Protein AF-A0A418ZUX7-F1 (afdb_monomer_lite)

Foldseek 3Di:
DVVVVVVVVVVVVQVVCVVVVNDPDPPPPPPDPVVVVVVVVVVVVVLVLLQLVLLLQQFHSPQLLPDCCDPPPNSQRHGPSGDHDPVSVVVPPVVVCCVVVVVVVPDDDDD

Sequence (111 aa):
MMKDKAATEFQDMLAALRMLGADPVPPPRRPDPAALRRLERENALLIDHAEMLACALGACPNCWGMIPDCEDCGGIGKPGAFDPDRICFDHFVLPVITRVLGRAEGLPQRP

pLDDT: mean 87.6, std 14.14, range [45.38, 98.62]

Organism: NCBI:txid453842

Radius of gyration: 28.18 Å; chains: 1; bounding box: 70×44×61 Å

Structure (mmCIF, N/CA/C/O backbone):
data_AF-A0A418ZUX7-F1
#
_entry.id   AF-A0A418ZUX7-F1
#
loop_
_atom_site.group_PDB
_atom_site.id
_atom_site.type_symbol
_atom_site.label_atom_id
_atom_site.label_alt_id
_atom_site.label_comp_id
_atom_site.label_asym_id
_atom_site.label_entity_id
_atom_site.label_seq_id
_atom_site.pdbx_PDB_ins_code
_atom_site.Cartn_x
_atom_site.Cartn_y
_atom_site.Cartn_z
_atom_site.occupancy
_atom_site.B_iso_or_equiv
_atom_site.auth_seq_id
_atom_site.auth_comp_id
_atom_site.auth_asym_id
_atom_site.auth_atom_id
_atom_site.pdbx_PDB_model_num
ATOM 1 N N . MET A 1 1 ? 45.054 1.258 -41.535 1.00 57.91 1 MET A N 1
ATOM 2 C CA . MET A 1 1 ? 46.203 0.735 -40.770 1.00 57.91 1 MET A CA 1
ATOM 3 C C . MET A 1 1 ? 46.315 1.240 -39.321 1.00 57.91 1 MET A C 1
ATOM 5 O O . MET A 1 1 ? 47.270 0.869 -38.660 1.00 57.91 1 MET A O 1
ATOM 9 N N . MET A 1 2 ? 45.377 2.049 -38.788 1.00 59.00 2 MET A N 1
ATOM 10 C CA . MET A 1 2 ? 45.352 2.432 -37.353 1.00 59.00 2 MET A CA 1
ATOM 11 C C . MET A 1 2 ? 44.249 1.724 -36.545 1.00 59.00 2 MET A C 1
ATOM 13 O O . MET A 1 2 ? 44.418 1.499 -35.353 1.00 59.00 2 MET A O 1
ATOM 17 N N . LYS A 1 3 ? 43.145 1.320 -37.194 1.00 55.72 3 LYS A N 1
ATOM 18 C CA . LYS A 1 3 ? 42.052 0.556 -36.562 1.00 55.72 3 LYS A CA 1
ATOM 19 C C . LYS A 1 3 ? 42.489 -0.854 -36.149 1.00 55.72 3 LYS A C 1
ATOM 21 O O . LYS A 1 3 ? 42.026 -1.360 -35.135 1.00 55.72 3 LYS A O 1
ATOM 26 N N . ASP A 1 4 ? 43.426 -1.429 -36.898 1.00 64.38 4 ASP A N 1
ATOM 27 C CA . ASP A 1 4 ? 43.927 -2.788 -36.676 1.00 64.38 4 ASP A CA 1
ATOM 28 C C . ASP A 1 4 ? 44.821 -2.857 -35.430 1.00 64.38 4 ASP A C 1
ATOM 30 O O . ASP A 1 4 ? 44.738 -3.808 -34.665 1.00 64.38 4 ASP A O 1
ATOM 34 N N . LYS A 1 5 ? 45.603 -1.801 -35.161 1.00 68.38 5 LYS A N 1
ATOM 35 C CA . LYS A 1 5 ? 46.494 -1.726 -33.994 1.00 68.38 5 LYS A CA 1
ATOM 36 C C . LYS A 1 5 ? 45.718 -1.643 -32.676 1.00 68.38 5 LYS A C 1
ATOM 38 O O . LYS A 1 5 ? 46.025 -2.372 -31.742 1.00 68.38 5 LYS A O 1
ATOM 43 N N . ALA A 1 6 ? 44.682 -0.806 -32.631 1.00 70.00 6 ALA A N 1
ATOM 44 C CA . ALA A 1 6 ? 43.833 -0.654 -31.449 1.00 70.00 6 ALA A CA 1
ATOM 45 C C . ALA A 1 6 ? 43.031 -1.931 -31.138 1.00 70.00 6 ALA A C 1
ATOM 47 O O . ALA A 1 6 ? 42.808 -2.261 -29.976 1.00 70.00 6 ALA A O 1
ATOM 48 N N . ALA A 1 7 ? 42.619 -2.670 -32.175 1.00 71.12 7 ALA A N 1
ATOM 49 C CA . ALA A 1 7 ? 41.977 -3.968 -32.004 1.00 71.12 7 ALA A CA 1
ATOM 50 C C . ALA A 1 7 ? 42.948 -4.998 -31.4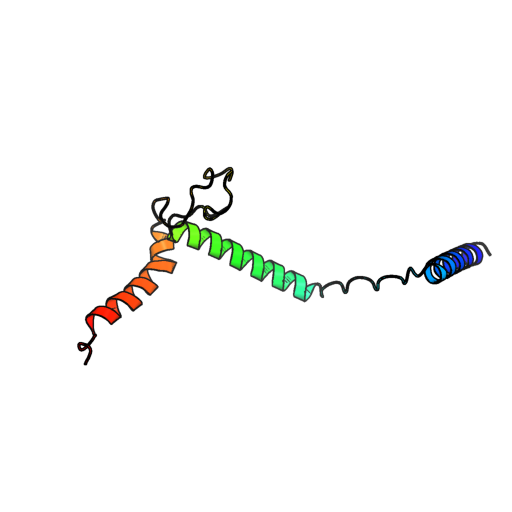04 1.00 71.12 7 ALA A C 1
ATOM 52 O O . ALA A 1 7 ? 42.557 -5.729 -30.499 1.00 71.12 7 ALA A O 1
ATOM 53 N N . THR A 1 8 ? 44.206 -5.019 -31.852 1.00 80.75 8 THR A N 1
ATOM 54 C CA . THR A 1 8 ? 45.243 -5.914 -31.315 1.00 80.75 8 THR A CA 1
ATOM 55 C C . THR A 1 8 ? 45.586 -5.592 -29.860 1.00 80.75 8 THR A C 1
ATOM 57 O O . THR A 1 8 ? 45.545 -6.482 -29.020 1.00 80.75 8 THR A O 1
ATOM 60 N N . GLU A 1 9 ? 45.807 -4.318 -29.524 1.00 81.81 9 GLU A N 1
ATOM 61 C CA . GLU A 1 9 ? 46.106 -3.887 -28.147 1.00 81.81 9 GLU A CA 1
ATOM 62 C C . GLU A 1 9 ? 44.975 -4.251 -27.166 1.00 81.81 9 GLU A C 1
ATOM 64 O O . GLU A 1 9 ? 45.224 -4.670 -26.034 1.00 81.81 9 GLU A O 1
ATOM 69 N N . PHE A 1 10 ? 43.718 -4.152 -27.611 1.00 79.31 10 PHE A N 1
ATOM 70 C CA . PHE A 1 10 ? 42.560 -4.556 -26.816 1.00 79.31 10 PHE A CA 1
ATOM 71 C C . PHE A 1 10 ? 42.501 -6.075 -26.586 1.00 79.31 10 PHE A C 1
ATOM 73 O O . PHE A 1 10 ? 42.170 -6.517 -25.484 1.00 79.31 10 PHE A O 1
ATOM 80 N N . GLN A 1 11 ? 42.840 -6.882 -27.596 1.00 82.19 11 GLN A N 1
ATOM 81 C CA . GLN A 1 11 ? 42.893 -8.342 -27.462 1.00 82.19 11 GLN A CA 1
ATOM 82 C C . GLN A 1 11 ? 44.027 -8.791 -26.532 1.00 82.19 11 GLN A C 1
ATOM 84 O O . GLN A 1 11 ? 43.809 -9.668 -25.695 1.00 82.19 11 GLN A O 1
ATOM 89 N N . ASP A 1 12 ? 45.194 -8.154 -26.616 1.00 86.88 12 ASP A N 1
ATOM 90 C CA . ASP A 1 12 ? 46.349 -8.462 -25.765 1.00 86.88 12 ASP A CA 1
ATOM 91 C C . ASP A 1 12 ? 46.063 -8.140 -24.292 1.00 86.88 12 ASP A C 1
ATOM 93 O O . ASP A 1 12 ? 46.355 -8.936 -23.396 1.00 86.88 12 ASP A O 1
ATOM 97 N N . MET A 1 13 ? 45.400 -7.010 -24.032 1.00 84.38 13 MET A N 1
ATOM 98 C CA . MET A 1 13 ? 44.937 -6.645 -22.694 1.00 84.38 13 MET A CA 1
ATOM 99 C C . MET A 1 13 ? 43.934 -7.668 -22.134 1.00 84.38 13 MET A C 1
ATOM 101 O O . MET A 1 13 ? 44.055 -8.083 -20.981 1.00 84.38 13 MET A O 1
ATOM 105 N N . LEU A 1 14 ? 42.960 -8.112 -22.937 1.00 83.56 14 LEU A N 1
ATOM 106 C CA . LEU A 1 14 ? 42.000 -9.143 -22.521 1.00 83.56 14 LEU A CA 1
ATOM 107 C C . LEU A 1 14 ? 42.677 -10.492 -22.246 1.00 83.56 14 LEU A C 1
ATOM 109 O O . LEU A 1 14 ? 42.289 -11.195 -21.313 1.00 83.56 14 LEU A O 1
ATOM 113 N N . ALA A 1 15 ? 43.692 -10.855 -23.030 1.00 84.81 15 ALA A N 1
ATOM 114 C CA . ALA A 1 15 ? 44.471 -12.068 -22.811 1.00 84.81 15 ALA A CA 1
ATOM 115 C C . ALA A 1 15 ? 45.262 -12.004 -21.494 1.00 84.81 15 ALA A C 1
ATOM 117 O O . ALA A 1 15 ? 45.245 -12.968 -20.728 1.00 84.81 15 ALA A O 1
ATOM 118 N N . ALA A 1 16 ? 45.881 -10.859 -21.188 1.00 87.44 16 ALA A N 1
ATOM 119 C CA . ALA A 1 16 ? 46.582 -10.644 -19.924 1.00 87.44 16 ALA A CA 1
ATOM 120 C C . ALA A 1 16 ? 45.637 -10.742 -18.714 1.00 87.44 16 ALA A C 1
ATOM 122 O O . ALA A 1 16 ? 45.965 -11.392 -17.723 1.00 87.44 16 ALA A O 1
ATOM 123 N N . LEU A 1 17 ? 44.432 -10.171 -18.809 1.00 83.31 17 LEU A N 1
ATOM 124 C CA . LEU A 1 17 ? 43.413 -10.273 -17.758 1.00 83.31 17 LEU A CA 1
ATOM 125 C C . LEU A 1 17 ? 42.967 -11.724 -17.522 1.00 83.31 17 LEU A C 1
ATOM 127 O O . LEU A 1 17 ? 42.878 -12.159 -16.374 1.00 83.31 17 LEU A O 1
ATOM 131 N N . ARG A 1 18 ? 42.779 -12.509 -18.589 1.00 84.94 18 ARG A N 1
ATOM 132 C CA . ARG A 1 18 ? 42.458 -13.943 -18.477 1.00 84.94 18 ARG A CA 1
ATOM 133 C C . ARG A 1 18 ? 43.573 -14.744 -17.807 1.00 84.94 18 ARG A C 1
ATOM 135 O O . ARG A 1 18 ? 43.282 -15.616 -16.996 1.00 84.94 18 ARG A O 1
ATOM 142 N N . MET A 1 19 ? 44.842 -14.434 -18.088 1.00 85.19 19 MET A N 1
ATOM 143 C CA . MET A 1 19 ? 45.978 -15.078 -17.408 1.00 85.19 19 MET A CA 1
ATOM 144 C C . MET A 1 19 ? 46.009 -14.794 -15.900 1.00 85.19 19 MET A C 1
ATOM 146 O O . MET A 1 19 ? 46.497 -15.621 -15.135 1.00 85.19 19 MET A O 1
ATOM 150 N N . LEU A 1 20 ? 45.454 -13.660 -15.466 1.00 87.25 20 LEU A N 1
ATOM 151 C CA . LEU A 1 20 ? 45.290 -13.302 -14.055 1.00 87.25 20 LEU A CA 1
ATOM 152 C C . LEU A 1 20 ? 44.018 -13.902 -13.419 1.00 87.25 20 LEU A C 1
ATOM 154 O O . LEU A 1 20 ? 43.697 -13.574 -12.279 1.00 87.25 20 LEU A O 1
ATOM 158 N N . GLY A 1 21 ? 43.284 -14.764 -14.133 1.00 82.00 21 GLY A N 1
ATOM 159 C CA . GLY A 1 21 ? 42.040 -15.381 -13.659 1.00 82.00 21 GLY A CA 1
ATOM 160 C C . GLY A 1 21 ? 40.817 -14.460 -13.719 1.00 82.00 21 GLY A C 1
ATOM 161 O O . GLY A 1 21 ? 39.761 -14.811 -13.196 1.00 82.00 21 GLY A O 1
ATOM 162 N N . ALA A 1 22 ? 40.934 -13.288 -14.352 1.00 80.94 22 ALA A N 1
ATOM 163 C CA . ALA A 1 22 ? 39.803 -12.408 -14.607 1.00 80.94 22 ALA A CA 1
ATOM 164 C C . ALA A 1 22 ? 39.089 -12.860 -15.886 1.00 80.94 22 ALA A C 1
ATOM 166 O O . ALA A 1 22 ? 39.301 -12.318 -16.975 1.00 80.94 22 ALA A O 1
ATOM 167 N N . ASP A 1 23 ? 38.237 -13.876 -15.753 1.00 79.25 23 ASP A N 1
ATOM 168 C CA . ASP A 1 23 ? 37.284 -14.189 -16.808 1.00 79.25 23 ASP A CA 1
ATOM 169 C C . ASP A 1 23 ? 36.289 -13.030 -16.941 1.00 79.25 23 ASP A C 1
ATOM 171 O O . ASP A 1 23 ? 35.750 -12.558 -15.932 1.00 79.25 23 ASP A O 1
ATOM 175 N N . PRO A 1 24 ? 36.029 -12.532 -18.164 1.00 71.31 24 PRO A N 1
ATOM 176 C CA . PRO A 1 24 ? 35.007 -11.522 -18.359 1.00 71.31 24 PRO A CA 1
ATOM 177 C C . PRO A 1 24 ? 33.679 -12.094 -17.870 1.00 71.31 24 PRO A C 1
ATOM 179 O O . PRO A 1 24 ? 33.158 -13.053 -18.443 1.00 71.31 24 PRO A O 1
ATOM 182 N N . VAL A 1 25 ? 33.142 -11.500 -16.801 1.00 75.19 25 VAL A N 1
ATOM 183 C CA . VAL A 1 25 ? 31.810 -11.833 -16.304 1.00 75.19 25 VAL A CA 1
ATOM 184 C C . VAL A 1 25 ? 30.859 -11.652 -17.485 1.00 75.19 25 VAL A C 1
ATOM 186 O O . VAL A 1 25 ? 30.826 -10.555 -18.058 1.00 75.19 25 VAL A O 1
ATOM 189 N N . PRO A 1 26 ? 30.132 -12.703 -17.911 1.00 73.75 26 PRO A N 1
ATOM 190 C CA . PRO A 1 26 ? 29.169 -12.554 -18.985 1.00 73.75 26 PRO A CA 1
ATOM 191 C C . PRO A 1 26 ? 28.241 -11.394 -18.621 1.00 73.75 26 PRO A C 1
ATOM 193 O O . PRO A 1 26 ? 27.836 -11.289 -17.457 1.00 73.75 26 PRO A O 1
ATOM 196 N N . PRO A 1 27 ? 27.941 -10.487 -19.570 1.00 71.12 27 PRO A N 1
ATOM 197 C CA . PRO A 1 27 ? 27.128 -9.328 -19.256 1.00 71.12 27 PRO A CA 1
ATOM 198 C C . PRO A 1 27 ? 25.827 -9.819 -18.617 1.00 71.12 27 PRO A C 1
ATOM 200 O O . PRO A 1 27 ? 25.259 -10.807 -19.104 1.00 71.12 27 PRO A O 1
ATOM 203 N N . PRO A 1 28 ? 25.359 -9.175 -17.532 1.00 76.94 28 PRO A N 1
ATOM 204 C CA . PRO A 1 28 ? 24.115 -9.578 -16.903 1.00 76.94 28 PRO A CA 1
ATOM 205 C C . PRO A 1 28 ? 23.046 -9.626 -17.987 1.00 76.94 28 PRO A C 1
ATOM 207 O O . PRO A 1 28 ? 22.926 -8.695 -18.794 1.00 76.94 28 PRO A O 1
ATOM 210 N N . ARG A 1 29 ? 22.314 -10.743 -18.053 1.00 79.56 29 ARG A N 1
ATOM 211 C CA . ARG A 1 29 ? 21.240 -10.909 -19.027 1.00 79.56 29 ARG A CA 1
ATOM 212 C C . ARG A 1 29 ? 20.252 -9.779 -18.786 1.00 79.56 29 ARG A C 1
ATOM 214 O O . ARG A 1 29 ? 19.530 -9.793 -17.792 1.00 79.56 29 ARG A O 1
ATOM 221 N N . ARG A 1 30 ? 20.252 -8.781 -19.673 1.00 76.31 30 ARG A N 1
ATOM 222 C CA . ARG A 1 30 ? 19.297 -7.682 -19.567 1.00 76.31 30 ARG A CA 1
ATOM 223 C C . ARG A 1 30 ? 17.897 -8.292 -19.647 1.00 76.31 30 ARG A C 1
ATOM 225 O O . ARG A 1 30 ? 17.670 -9.118 -20.539 1.00 76.31 30 ARG A O 1
ATOM 232 N N . PRO A 1 31 ? 16.989 -7.938 -18.724 1.00 79.88 31 PRO A N 1
ATOM 233 C CA . PRO A 1 31 ? 15.605 -8.358 -18.831 1.00 79.88 31 PRO A CA 1
ATOM 234 C C . PRO A 1 31 ? 15.066 -7.955 -20.201 1.00 79.88 31 PRO A C 1
ATOM 236 O O . PRO A 1 31 ? 15.407 -6.887 -20.717 1.00 79.88 31 PRO A O 1
ATOM 239 N N . ASP A 1 32 ? 14.224 -8.804 -20.784 1.00 90.06 32 ASP A N 1
ATOM 240 C CA . ASP A 1 32 ? 13.418 -8.399 -21.931 1.00 90.06 32 ASP A CA 1
ATOM 241 C C . ASP A 1 32 ? 12.668 -7.103 -21.556 1.00 90.06 32 ASP A C 1
ATOM 243 O O . ASP A 1 32 ? 12.001 -7.080 -20.516 1.00 90.06 32 ASP A O 1
ATOM 247 N N . PRO A 1 33 ? 12.757 -6.018 -22.352 1.00 92.81 33 PRO A N 1
ATOM 248 C CA . PRO A 1 33 ? 12.027 -4.784 -22.080 1.00 92.81 33 PRO A CA 1
ATOM 249 C C . PRO A 1 33 ? 10.527 -4.995 -21.843 1.00 92.81 33 PRO A C 1
ATOM 251 O O . PRO A 1 33 ? 9.915 -4.243 -21.087 1.00 92.81 33 PRO A O 1
ATOM 254 N N . ALA A 1 34 ? 9.912 -6.005 -22.469 1.00 93.62 34 ALA A N 1
ATOM 255 C CA . ALA A 1 34 ? 8.517 -6.346 -22.207 1.00 93.62 34 ALA A CA 1
ATOM 256 C C . ALA A 1 34 ? 8.315 -6.932 -20.799 1.00 93.62 34 ALA A C 1
ATOM 258 O O . ALA A 1 34 ? 7.358 -6.559 -20.115 1.00 93.62 34 ALA A O 1
ATOM 259 N N . ALA A 1 35 ? 9.229 -7.794 -20.348 1.00 92.75 35 ALA A N 1
ATOM 260 C CA . ALA A 1 35 ? 9.226 -8.340 -18.995 1.00 92.75 35 ALA A CA 1
ATOM 261 C C . ALA A 1 35 ? 9.461 -7.245 -17.945 1.00 92.75 35 ALA A C 1
ATOM 263 O O . ALA A 1 35 ? 8.750 -7.212 -16.943 1.00 92.75 35 ALA A O 1
ATOM 264 N N . LEU A 1 36 ? 10.382 -6.310 -18.203 1.00 94.62 36 LEU A N 1
ATOM 265 C CA . LEU A 1 36 ? 10.625 -5.173 -17.312 1.00 94.62 36 LEU A CA 1
ATOM 266 C C . LEU A 1 36 ? 9.364 -4.315 -17.150 1.00 94.62 36 LEU A C 1
ATOM 268 O O . LEU A 1 36 ? 8.903 -4.119 -16.032 1.00 94.62 36 LEU A O 1
ATOM 272 N N . ARG A 1 37 ? 8.726 -3.917 -18.258 1.00 95.94 37 ARG A N 1
ATOM 273 C CA . ARG A 1 37 ? 7.471 -3.144 -18.212 1.00 95.94 37 ARG A CA 1
ATOM 274 C C . ARG A 1 37 ? 6.335 -3.873 -17.499 1.00 95.94 37 ARG A C 1
ATOM 276 O O . ARG A 1 37 ? 5.457 -3.238 -16.924 1.00 95.94 37 ARG A O 1
ATOM 283 N N . ARG A 1 38 ? 6.288 -5.206 -17.585 1.00 96.06 38 ARG A N 1
ATOM 284 C CA . ARG A 1 38 ? 5.314 -6.010 -16.832 1.00 96.06 38 ARG A CA 1
ATOM 285 C C . ARG A 1 38 ? 5.590 -5.913 -15.334 1.00 96.06 38 ARG A C 1
ATOM 287 O O . ARG A 1 38 ? 4.658 -5.636 -14.592 1.00 96.06 38 ARG A O 1
ATOM 294 N N . LEU A 1 39 ? 6.840 -6.103 -14.917 1.00 96.56 39 LEU A N 1
ATOM 295 C CA . LEU A 1 39 ? 7.236 -6.005 -13.511 1.00 96.56 39 LEU A CA 1
ATOM 296 C C . LEU A 1 39 ? 7.007 -4.604 -12.945 1.00 96.56 39 LEU A C 1
ATOM 298 O O . LEU A 1 39 ? 6.537 -4.487 -11.825 1.00 96.56 39 LEU A O 1
ATOM 302 N N . GLU A 1 40 ? 7.266 -3.552 -13.721 1.00 97.00 40 GLU A N 1
ATOM 303 C CA . GLU A 1 40 ? 6.977 -2.172 -13.314 1.00 97.00 40 GLU A CA 1
ATOM 304 C C . GLU A 1 40 ? 5.485 -1.968 -13.025 1.00 97.00 40 GLU A C 1
ATOM 306 O O . GLU A 1 40 ? 5.132 -1.403 -11.993 1.00 97.00 40 GLU A O 1
ATOM 311 N N . ARG A 1 41 ? 4.598 -2.490 -13.886 1.00 98.19 41 ARG A N 1
ATOM 312 C CA . ARG A 1 41 ? 3.145 -2.435 -13.650 1.00 98.19 41 ARG A CA 1
ATOM 313 C C . ARG A 1 41 ? 2.713 -3.259 -12.442 1.00 98.19 41 ARG A C 1
ATOM 315 O O . ARG A 1 41 ? 1.849 -2.822 -11.693 1.00 98.19 41 ARG A O 1
ATOM 322 N N . GLU A 1 42 ? 3.286 -4.445 -12.267 1.00 98.19 42 GLU A N 1
ATOM 323 C CA . GLU A 1 42 ? 2.988 -5.299 -11.113 1.00 98.19 42 GLU A CA 1
ATOM 324 C C . GLU A 1 42 ? 3.455 -4.653 -9.812 1.00 98.19 42 GLU A C 1
ATOM 326 O O . GLU A 1 42 ? 2.714 -4.653 -8.837 1.00 98.19 42 GLU A O 1
ATOM 331 N N . ASN A 1 43 ? 4.642 -4.050 -9.811 1.00 98.31 43 ASN A N 1
ATOM 332 C CA . ASN A 1 43 ? 5.174 -3.359 -8.648 1.00 98.31 43 ASN A CA 1
ATOM 333 C C . ASN A 1 43 ? 4.333 -2.127 -8.297 1.00 98.31 43 ASN A C 1
ATOM 335 O O . ASN A 1 43 ? 3.985 -1.958 -7.137 1.00 98.31 43 ASN A O 1
ATOM 339 N N . ALA A 1 44 ? 3.933 -1.322 -9.289 1.00 98.19 44 ALA A N 1
ATOM 340 C CA . ALA A 1 44 ? 3.032 -0.190 -9.064 1.00 98.19 44 ALA A CA 1
ATOM 341 C C . ALA A 1 44 ? 1.710 -0.641 -8.420 1.00 98.19 44 ALA A C 1
ATOM 343 O O . ALA A 1 44 ? 1.312 -0.113 -7.391 1.00 98.19 44 ALA A O 1
ATOM 344 N N . LEU A 1 45 ? 1.090 -1.698 -8.954 1.00 98.00 45 LEU A N 1
ATOM 345 C CA . LEU A 1 45 ? -0.142 -2.254 -8.393 1.00 98.00 45 LEU A CA 1
ATOM 346 C C . LEU A 1 45 ? 0.045 -2.798 -6.965 1.00 98.00 45 LEU A C 1
ATOM 348 O O . LEU A 1 45 ? -0.867 -2.717 -6.148 1.00 98.00 45 LEU A O 1
ATOM 352 N N . LEU A 1 46 ? 1.196 -3.396 -6.655 1.00 98.00 46 LEU A N 1
ATOM 353 C CA . LEU A 1 46 ? 1.488 -3.885 -5.306 1.00 98.00 46 LEU A CA 1
ATOM 354 C C . LEU A 1 46 ? 1.720 -2.742 -4.316 1.00 98.00 46 LEU A C 1
ATOM 356 O O . LEU A 1 46 ? 1.258 -2.845 -3.182 1.00 98.00 46 LEU A O 1
ATOM 360 N N . ILE A 1 47 ? 2.400 -1.677 -4.743 1.00 97.62 47 ILE A N 1
ATOM 361 C CA . ILE A 1 47 ? 2.616 -0.469 -3.940 1.00 97.62 47 ILE A CA 1
ATOM 362 C C . ILE A 1 47 ? 1.265 0.167 -3.608 1.00 97.62 47 ILE A C 1
ATOM 364 O O . ILE A 1 47 ? 0.946 0.294 -2.429 1.00 97.62 47 ILE A O 1
ATOM 368 N N . ASP A 1 48 ? 0.428 0.428 -4.617 1.00 97.06 48 ASP A N 1
ATOM 369 C CA . ASP A 1 48 ? -0.896 1.032 -4.425 1.00 97.06 48 ASP A CA 1
ATOM 370 C C . ASP A 1 48 ? -1.753 0.209 -3.444 1.00 97.06 48 ASP A C 1
ATOM 372 O O . ASP A 1 48 ? -2.365 0.742 -2.516 1.00 97.06 48 ASP A O 1
ATOM 376 N N . HIS A 1 49 ? -1.766 -1.122 -3.594 1.00 97.50 49 HIS A N 1
ATOM 377 C CA . HIS A 1 49 ? -2.494 -1.998 -2.674 1.00 97.50 49 HIS A CA 1
ATOM 378 C C . HIS A 1 49 ? -1.922 -1.988 -1.256 1.00 97.50 49 HIS A C 1
ATOM 380 O O . HIS A 1 49 ? -2.694 -2.027 -0.299 1.00 97.50 49 HIS A O 1
ATOM 386 N N . ALA A 1 50 ? -0.597 -1.974 -1.101 1.00 97.38 50 ALA A N 1
ATOM 387 C CA . ALA A 1 50 ? 0.033 -1.928 0.212 1.00 97.38 50 ALA A CA 1
ATOM 388 C C . ALA A 1 50 ? -0.304 -0.614 0.929 1.00 97.38 50 ALA A C 1
ATOM 390 O O . ALA A 1 50 ? -0.680 -0.636 2.098 1.00 97.38 50 ALA A O 1
ATOM 391 N N . GLU A 1 51 ? -0.257 0.515 0.229 1.00 97.38 51 GLU A N 1
ATOM 392 C CA . GLU A 1 51 ? -0.631 1.813 0.792 1.00 97.38 51 GLU A CA 1
ATOM 393 C C . GLU A 1 51 ? -2.107 1.845 1.207 1.00 97.38 51 GLU A C 1
ATOM 395 O O . GLU A 1 51 ? -2.426 2.182 2.350 1.00 97.38 51 GLU A O 1
ATOM 400 N N . MET A 1 52 ? -3.020 1.411 0.331 1.00 97.88 52 MET A N 1
ATOM 401 C CA . MET A 1 52 ? -4.447 1.365 0.663 1.00 97.88 52 MET A CA 1
ATOM 402 C C . MET A 1 52 ? -4.752 0.400 1.814 1.00 97.88 52 MET A C 1
ATOM 404 O O . MET A 1 52 ? -5.610 0.684 2.653 1.00 97.88 52 MET A O 1
ATOM 408 N N . LEU A 1 53 ? -4.062 -0.741 1.882 1.00 98.19 53 LEU A N 1
ATOM 409 C CA . LEU A 1 53 ? -4.235 -1.690 2.977 1.00 98.19 53 LEU A CA 1
ATOM 410 C C . LEU A 1 53 ? -3.703 -1.122 4.295 1.00 98.19 53 LEU A C 1
ATOM 412 O O . LEU A 1 53 ? -4.328 -1.327 5.332 1.00 98.19 53 LEU A O 1
ATOM 416 N N . ALA A 1 54 ? -2.598 -0.378 4.273 1.00 98.38 54 ALA A N 1
ATOM 417 C CA . ALA A 1 54 ? -2.117 0.316 5.459 1.00 98.38 54 ALA A CA 1
ATOM 418 C C . ALA A 1 54 ? -3.177 1.298 5.979 1.00 98.38 54 ALA A C 1
ATOM 420 O O . ALA A 1 54 ? -3.518 1.248 7.160 1.00 98.38 54 ALA A O 1
ATOM 421 N N . CYS A 1 55 ? -3.791 2.090 5.093 1.00 97.44 55 CYS A N 1
ATOM 422 C CA . CYS A 1 55 ? -4.916 2.962 5.441 1.00 97.44 55 CYS A CA 1
ATOM 423 C C . CYS A 1 55 ? -6.104 2.172 6.017 1.00 97.44 55 CYS A C 1
ATOM 425 O O . CYS A 1 55 ? -6.645 2.544 7.058 1.00 97.44 55 CYS A O 1
ATOM 427 N N . ALA A 1 56 ? -6.474 1.046 5.397 1.00 98.44 56 ALA A N 1
ATOM 428 C CA . ALA A 1 56 ? -7.548 0.166 5.871 1.00 98.44 56 ALA A CA 1
ATOM 429 C C . ALA A 1 56 ? -7.280 -0.435 7.259 1.00 98.44 56 ALA A C 1
ATOM 431 O O . ALA A 1 56 ? -8.211 -0.830 7.952 1.00 98.44 56 ALA A O 1
ATOM 432 N N . LEU A 1 57 ? -6.014 -0.557 7.650 1.00 98.44 57 LEU A N 1
ATOM 433 C CA . LEU A 1 57 ? -5.597 -1.141 8.921 1.00 98.44 57 LEU A CA 1
ATOM 434 C C . LEU A 1 57 ? -5.213 -0.086 9.962 1.00 98.44 57 LEU A C 1
ATOM 436 O O . LEU A 1 57 ? -4.867 -0.460 11.082 1.00 98.44 57 LEU A O 1
ATOM 440 N N . GLY A 1 58 ? -5.227 1.204 9.614 1.00 98.38 58 GLY A N 1
ATOM 441 C CA . GLY A 1 58 ? -4.698 2.255 10.483 1.00 98.38 58 GLY A CA 1
ATOM 442 C C . GLY A 1 58 ? -3.190 2.107 10.738 1.00 98.38 58 GLY A C 1
ATOM 443 O O . GLY A 1 58 ? -2.723 2.345 11.851 1.00 98.38 58 GLY A O 1
ATOM 444 N N . ALA A 1 59 ? -2.436 1.638 9.741 1.00 98.62 59 ALA A N 1
ATOM 445 C CA . ALA A 1 59 ? -0.977 1.559 9.746 1.00 98.62 59 ALA A CA 1
ATOM 446 C C . ALA A 1 59 ? -0.361 2.734 8.969 1.00 98.62 59 ALA A C 1
ATOM 448 O O . ALA A 1 59 ? -1.019 3.372 8.149 1.00 98.62 59 ALA A O 1
ATOM 449 N N . CYS A 1 60 ? 0.928 2.999 9.186 1.00 98.25 60 CYS A N 1
ATOM 450 C CA . CYS A 1 60 ? 1.678 3.925 8.343 1.00 98.25 60 CYS A CA 1
ATOM 451 C C . CYS A 1 60 ? 1.904 3.287 6.958 1.00 98.25 60 CYS A C 1
ATOM 453 O O . CYS A 1 60 ? 2.518 2.217 6.903 1.00 98.25 60 CYS A O 1
ATOM 455 N N . PRO A 1 61 ? 1.476 3.927 5.852 1.00 97.38 61 PRO A N 1
ATOM 456 C CA . PRO A 1 61 ? 1.633 3.375 4.504 1.00 97.38 61 PRO A CA 1
ATOM 457 C C . PRO A 1 61 ? 3.095 3.257 4.069 1.00 97.38 61 PRO A C 1
ATOM 459 O O . PRO A 1 61 ? 3.432 2.356 3.308 1.00 97.38 61 PRO A O 1
ATOM 462 N N . ASN A 1 62 ? 3.969 4.108 4.606 1.00 96.12 62 ASN A N 1
ATOM 463 C CA . ASN A 1 62 ? 5.378 4.144 4.240 1.00 96.12 62 ASN A CA 1
ATOM 464 C C . ASN A 1 62 ? 6.194 3.026 4.911 1.00 96.12 62 ASN A C 1
ATOM 466 O O . ASN A 1 62 ? 6.994 2.355 4.265 1.00 96.12 62 ASN A O 1
ATOM 470 N N . CYS A 1 63 ? 5.997 2.796 6.217 1.00 97.25 63 CYS A N 1
ATOM 471 C CA . CYS A 1 63 ? 6.892 1.919 6.981 1.00 97.25 63 CYS A CA 1
ATOM 472 C C . CYS A 1 63 ? 6.223 0.773 7.738 1.00 97.25 63 CYS A C 1
ATOM 474 O O . CYS A 1 63 ? 6.938 -0.097 8.237 1.00 97.25 63 CYS A O 1
ATOM 476 N N . TRP A 1 64 ? 4.894 0.778 7.895 1.00 98.00 64 TRP A N 1
ATOM 477 C CA . TRP A 1 64 ? 4.161 -0.234 8.670 1.00 98.00 64 TRP A CA 1
ATOM 478 C C . TRP A 1 64 ? 4.660 -0.424 10.120 1.00 98.00 64 TRP A C 1
ATOM 480 O O . TRP A 1 64 ? 4.447 -1.471 10.733 1.00 98.00 64 TRP A O 1
ATOM 490 N N . GLY A 1 65 ? 5.347 0.582 10.677 1.00 97.50 65 GLY A N 1
ATOM 491 C CA . GLY A 1 65 ? 5.979 0.534 12.000 1.00 97.50 65 GLY A CA 1
ATOM 492 C C . GLY A 1 65 ? 7.301 -0.246 12.053 1.00 97.50 65 GLY A C 1
ATOM 493 O O . GLY A 1 65 ? 7.807 -0.505 13.140 1.00 97.50 65 GLY A O 1
ATOM 494 N N . MET A 1 66 ? 7.869 -0.631 10.907 1.00 97.69 66 MET A N 1
ATOM 495 C CA . MET A 1 66 ? 9.110 -1.417 10.831 1.00 97.69 66 MET A CA 1
ATOM 496 C C . MET A 1 66 ? 10.382 -0.560 10.795 1.00 97.69 66 MET A C 1
ATOM 498 O O . MET A 1 66 ? 11.476 -1.091 10.976 1.00 97.69 66 MET A O 1
ATOM 502 N N . ILE A 1 67 ? 10.248 0.749 10.563 1.00 98.12 67 ILE A N 1
ATOM 503 C CA . ILE A 1 67 ? 11.363 1.704 10.495 1.00 98.12 67 ILE A CA 1
ATOM 504 C C . ILE A 1 67 ? 11.285 2.625 11.724 1.00 98.12 67 ILE A C 1
ATOM 506 O O . ILE A 1 67 ? 10.385 3.468 11.769 1.00 98.12 67 ILE A O 1
ATOM 510 N N . PRO A 1 68 ? 12.181 2.476 12.725 1.00 97.25 68 PRO A N 1
ATOM 511 C CA . PRO A 1 68 ? 12.099 3.197 14.002 1.00 97.25 68 PRO A CA 1
ATOM 512 C C . PRO A 1 68 ? 12.112 4.727 13.895 1.00 97.25 68 PRO A C 1
ATOM 514 O O . PRO A 1 68 ? 11.531 5.402 14.737 1.00 97.25 68 PRO A O 1
ATOM 517 N N . ASP A 1 69 ? 12.754 5.274 12.869 1.00 97.56 69 ASP A N 1
ATOM 518 C CA . ASP A 1 69 ? 12.943 6.704 12.618 1.00 97.56 69 ASP A CA 1
ATOM 519 C C . ASP A 1 69 ? 12.193 7.188 11.367 1.00 97.56 69 ASP A C 1
ATOM 521 O O . ASP A 1 69 ? 12.577 8.174 10.746 1.00 97.56 69 ASP A O 1
ATOM 525 N N . CYS A 1 70 ? 11.104 6.504 10.996 1.00 98.25 70 CYS A N 1
ATOM 526 C CA . CYS A 1 70 ? 10.284 6.885 9.847 1.00 98.25 70 CYS A CA 1
ATOM 527 C C . CYS A 1 70 ? 9.836 8.353 9.932 1.00 98.25 70 CYS A C 1
ATOM 529 O O . CYS A 1 70 ? 9.219 8.753 10.919 1.00 98.25 70 CYS A O 1
ATOM 531 N N . GLU A 1 71 ? 10.085 9.120 8.870 1.00 98.00 71 GLU A N 1
ATOM 532 C CA . GLU A 1 71 ? 9.779 10.556 8.803 1.00 98.00 71 GLU A CA 1
ATOM 533 C C . GLU A 1 71 ? 8.279 10.861 8.964 1.00 98.00 71 GLU A C 1
ATOM 535 O O . GLU A 1 71 ? 7.921 11.920 9.475 1.00 98.00 71 GLU A O 1
ATOM 540 N N . ASP A 1 72 ? 7.403 9.913 8.611 1.00 97.12 72 ASP A N 1
ATOM 541 C CA . ASP A 1 72 ? 5.950 10.104 8.677 1.00 97.12 72 ASP A CA 1
ATOM 542 C C . ASP A 1 72 ? 5.353 9.776 10.049 1.00 97.12 72 ASP A C 1
ATOM 544 O O . ASP A 1 72 ? 4.382 10.399 10.476 1.00 97.12 72 ASP A O 1
ATOM 548 N N . CYS A 1 73 ? 5.882 8.761 10.739 1.00 98.00 73 CYS A N 1
ATOM 549 C CA . CYS A 1 73 ? 5.241 8.221 11.942 1.00 98.00 73 CYS A CA 1
ATOM 550 C C . CYS A 1 73 ? 6.177 7.986 13.130 1.00 98.00 73 CYS A C 1
ATOM 552 O O . CYS A 1 73 ? 5.723 7.455 14.139 1.00 98.00 73 CYS A O 1
ATOM 554 N N . GLY A 1 74 ? 7.479 8.254 13.022 1.00 97.75 74 GLY A N 1
ATOM 555 C CA . GLY A 1 74 ? 8.451 7.979 14.089 1.00 97.75 74 GLY A CA 1
ATOM 556 C C . GLY A 1 74 ? 8.449 6.519 14.563 1.00 97.75 74 GLY A C 1
ATOM 557 O O . GLY A 1 74 ? 8.542 6.250 15.758 1.00 97.75 74 GLY A O 1
ATOM 558 N N . GLY A 1 75 ? 8.211 5.578 13.644 1.00 97.31 75 GLY A N 1
ATOM 559 C CA . GLY A 1 75 ? 8.223 4.137 13.912 1.00 97.31 75 GLY A CA 1
ATOM 560 C C . GLY A 1 75 ? 7.013 3.551 14.645 1.00 97.31 75 GLY A C 1
ATOM 561 O O . GLY A 1 75 ? 6.940 2.333 14.786 1.00 97.31 75 GLY A O 1
ATOM 562 N N . ILE A 1 76 ? 6.018 4.344 15.063 1.00 98.12 76 ILE A N 1
ATOM 563 C CA . ILE A 1 76 ? 4.846 3.793 15.777 1.00 98.12 76 ILE A CA 1
ATOM 564 C C . ILE A 1 76 ? 3.781 3.162 14.866 1.00 98.12 76 ILE A C 1
ATOM 566 O O . ILE A 1 76 ? 2.875 2.498 15.367 1.00 98.12 76 ILE A O 1
ATOM 570 N N . GLY A 1 77 ? 3.876 3.356 13.548 1.00 98.06 77 GLY A N 1
ATOM 571 C CA . GLY A 1 77 ? 2.820 3.114 12.557 1.00 98.06 77 GLY A CA 1
ATOM 572 C C . GLY A 1 77 ? 2.506 1.657 12.203 1.00 98.06 77 GLY A C 1
ATOM 573 O O . GLY A 1 77 ? 2.336 1.343 11.027 1.00 98.06 77 GLY A O 1
ATOM 574 N N . LYS A 1 78 ? 2.426 0.767 13.191 1.00 98.25 78 LYS A N 1
ATOM 575 C CA . LYS A 1 78 ? 1.928 -0.610 13.037 1.00 98.25 78 LYS A CA 1
ATOM 576 C C . LYS A 1 78 ? 0.406 -0.639 12.783 1.00 98.25 78 LYS A C 1
ATOM 578 O O . LYS A 1 78 ? -0.265 0.342 13.093 1.00 98.25 78 LYS A O 1
ATOM 583 N N . PRO A 1 79 ? -0.173 -1.750 12.288 1.00 98.44 79 PRO A N 1
ATOM 584 C CA . PRO A 1 79 ? -1.628 -1.909 12.210 1.00 98.44 79 PRO A CA 1
ATOM 585 C C . PRO A 1 79 ? -2.337 -1.577 13.531 1.00 98.44 79 PRO A C 1
ATOM 587 O O . PRO A 1 79 ? -1.941 -2.064 14.593 1.00 98.44 79 PRO A O 1
ATOM 590 N N . GLY A 1 80 ? -3.374 -0.743 13.449 1.00 97.62 80 GLY A N 1
ATOM 591 C CA . GLY A 1 80 ? -4.135 -0.225 14.586 1.00 97.62 80 GLY A CA 1
ATOM 592 C C . GLY A 1 80 ? -3.466 0.918 15.358 1.00 97.62 80 GLY A C 1
ATOM 593 O O . GLY A 1 80 ? -3.929 1.244 16.448 1.00 97.62 80 GLY A O 1
ATOM 594 N N . ALA A 1 81 ? -2.375 1.506 14.853 1.00 97.88 81 ALA A N 1
ATOM 595 C CA . ALA A 1 81 ? -1.747 2.678 15.472 1.00 97.88 81 ALA A CA 1
ATOM 596 C C . ALA A 1 81 ? -2.549 3.971 15.250 1.00 97.88 81 ALA A C 1
ATOM 598 O O . ALA A 1 81 ? -2.478 4.881 16.075 1.00 97.88 81 ALA A O 1
ATOM 599 N N . PHE A 1 82 ? -3.307 4.037 14.155 1.00 97.88 82 PHE A N 1
ATOM 600 C CA . PHE A 1 82 ? -4.147 5.166 13.762 1.00 97.88 82 PHE A CA 1
ATOM 601 C C . PHE A 1 82 ? -5.583 4.711 13.489 1.00 97.88 82 PHE A C 1
ATOM 603 O O . PHE A 1 82 ? -5.849 3.513 13.364 1.00 97.88 82 PHE A O 1
ATOM 610 N N . ASP A 1 83 ? -6.503 5.668 13.356 1.00 98.06 83 ASP A N 1
ATOM 611 C CA . ASP A 1 83 ? -7.871 5.376 12.932 1.00 98.06 83 ASP A CA 1
ATOM 612 C C . ASP A 1 83 ? -7.873 4.846 11.485 1.00 98.06 83 ASP A C 1
ATOM 614 O O . ASP A 1 83 ? -7.325 5.505 10.596 1.00 98.06 83 ASP A O 1
ATOM 618 N N . PRO A 1 84 ? -8.470 3.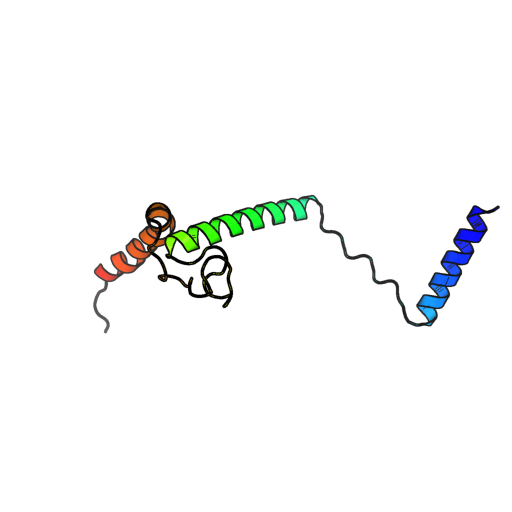668 11.219 1.00 97.94 84 PRO A N 1
ATOM 619 C CA . PRO A 1 84 ? -8.582 3.146 9.864 1.00 97.94 84 PRO A CA 1
ATOM 620 C C . PRO A 1 84 ? -9.399 4.055 8.944 1.00 97.94 84 PRO A C 1
ATOM 622 O O . PRO A 1 84 ? -10.479 4.524 9.318 1.00 97.94 84 PRO A O 1
ATOM 625 N N . ASP A 1 85 ? -8.940 4.228 7.704 1.00 98.06 85 ASP A N 1
ATOM 626 C CA . ASP A 1 85 ? -9.75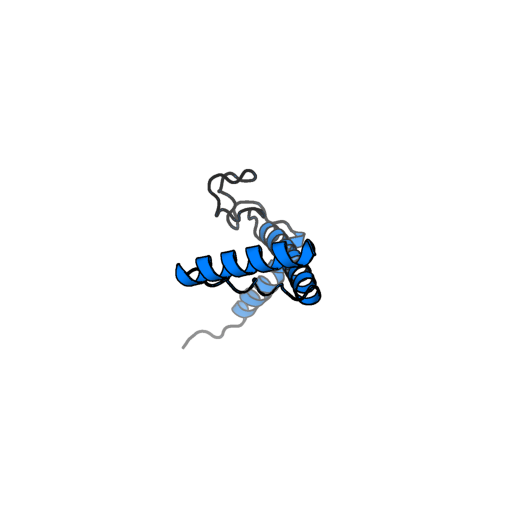2 4.876 6.677 1.00 98.06 85 ASP A CA 1
ATOM 627 C C . ASP A 1 85 ? -10.983 4.019 6.369 1.00 98.06 85 ASP A C 1
ATOM 629 O O . ASP A 1 85 ? -10.880 2.834 6.041 1.00 98.06 85 ASP A O 1
ATOM 633 N N . ARG A 1 86 ? -12.164 4.635 6.451 1.00 97.19 86 ARG A N 1
ATOM 634 C CA . ARG A 1 86 ? -13.442 3.931 6.335 1.00 97.19 86 ARG A CA 1
ATOM 635 C C . ARG A 1 86 ? -13.630 3.289 4.962 1.00 97.19 86 ARG A C 1
ATOM 637 O O . ARG A 1 86 ? -14.122 2.167 4.887 1.00 97.19 86 ARG A O 1
ATOM 644 N N . ILE A 1 87 ? -13.249 3.983 3.891 1.00 97.56 87 ILE A N 1
ATOM 645 C CA . ILE A 1 87 ? -13.439 3.498 2.519 1.00 97.56 87 ILE A CA 1
ATOM 646 C C . ILE A 1 87 ? -12.521 2.297 2.269 1.00 97.56 87 ILE A C 1
ATOM 648 O O . ILE A 1 87 ? -12.968 1.265 1.766 1.00 97.56 87 ILE A O 1
ATOM 652 N N . CYS A 1 88 ? -11.255 2.398 2.672 1.00 97.50 88 CYS A N 1
ATOM 653 C CA . CYS A 1 88 ? -10.282 1.319 2.538 1.00 97.50 88 CYS A CA 1
ATOM 654 C C . CYS A 1 88 ? -10.647 0.119 3.428 1.00 97.50 88 CYS A C 1
ATOM 656 O O . CYS A 1 88 ? -10.559 -1.029 2.984 1.00 97.50 88 CYS A O 1
ATOM 658 N N . PHE A 1 89 ? -11.113 0.363 4.657 1.00 98.00 89 PHE A N 1
ATOM 659 C CA . PHE A 1 89 ? -11.586 -0.680 5.569 1.00 98.00 89 PHE A CA 1
ATOM 660 C C . PHE A 1 89 ? -12.771 -1.453 4.978 1.00 98.00 89 PHE A C 1
ATOM 662 O O . PHE A 1 89 ? -12.747 -2.686 4.946 1.00 98.00 89 PHE A O 1
ATOM 669 N N . ASP A 1 90 ? -13.782 -0.744 4.467 1.00 97.06 90 ASP A N 1
ATOM 670 C CA . ASP A 1 90 ? -14.971 -1.353 3.864 1.00 97.06 90 ASP A CA 1
ATOM 671 C C . ASP A 1 90 ? -14.617 -2.155 2.594 1.00 97.06 90 ASP A C 1
ATOM 673 O O . ASP A 1 90 ? -15.268 -3.158 2.293 1.00 97.06 90 ASP A O 1
ATOM 677 N N . HIS A 1 91 ? -13.556 -1.767 1.877 1.00 96.56 91 HIS A N 1
ATOM 678 C CA . HIS A 1 91 ? -13.065 -2.477 0.695 1.00 96.56 91 HIS A CA 1
ATOM 679 C C . HIS A 1 91 ? -12.266 -3.750 1.033 1.00 96.56 91 HIS A C 1
ATOM 681 O O . HIS A 1 91 ? -12.527 -4.806 0.454 1.00 96.56 91 HIS A O 1
ATOM 687 N N . PHE A 1 92 ? -11.301 -3.678 1.959 1.00 96.06 92 PHE A N 1
ATOM 688 C CA . PHE A 1 92 ? -10.358 -4.779 2.216 1.00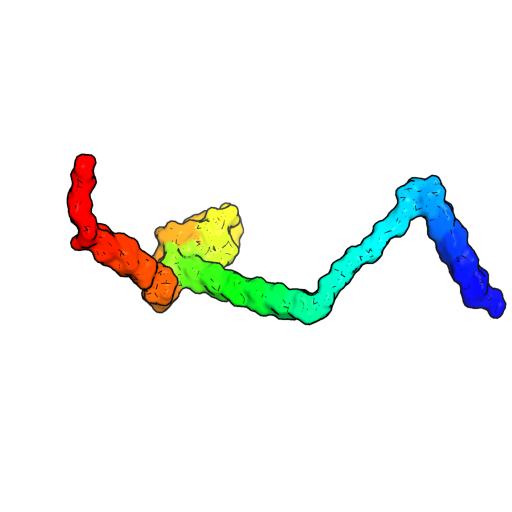 96.06 92 PHE A CA 1
ATOM 689 C C . PHE A 1 92 ? -10.704 -5.642 3.428 1.00 96.06 92 PHE A C 1
ATOM 691 O O . PHE A 1 92 ? -10.511 -6.858 3.399 1.00 96.06 92 PHE A O 1
ATOM 698 N N . VAL A 1 93 ? -11.178 -5.031 4.512 1.00 96.38 93 VAL A N 1
ATOM 699 C CA . VAL A 1 93 ? -11.248 -5.677 5.829 1.00 96.38 93 VAL A CA 1
ATOM 700 C C . VAL A 1 93 ? -12.659 -6.170 6.124 1.00 96.38 93 VAL A C 1
ATOM 702 O O . VAL A 1 93 ? -12.842 -7.336 6.489 1.00 96.38 93 VAL A O 1
ATOM 705 N N . LEU A 1 94 ? -13.669 -5.321 5.917 1.00 95.44 94 LEU A N 1
ATOM 706 C CA . LEU A 1 94 ? -15.063 -5.643 6.217 1.00 95.44 94 LEU A CA 1
ATOM 707 C C . LEU A 1 94 ? -15.540 -6.947 5.546 1.00 95.44 94 LEU A C 1
ATOM 709 O O . LEU A 1 94 ? -16.078 -7.795 6.261 1.00 95.44 94 LEU A O 1
ATOM 713 N N . PRO A 1 95 ? -15.286 -7.209 4.244 1.00 95.81 95 PRO A N 1
ATOM 714 C CA . PRO A 1 95 ? -15.750 -8.440 3.599 1.00 95.81 95 PRO A CA 1
ATOM 715 C C . PRO A 1 95 ? -15.153 -9.704 4.231 1.00 95.81 95 PRO A C 1
ATOM 717 O O . PRO A 1 95 ? -15.811 -10.746 4.316 1.00 95.81 95 PRO A O 1
ATOM 720 N N . VAL A 1 96 ? -13.904 -9.616 4.701 1.00 95.12 96 VAL A N 1
ATOM 721 C CA . VAL A 1 96 ? -13.198 -10.723 5.352 1.00 95.12 96 VAL A CA 1
ATOM 722 C C . VAL A 1 96 ? -13.770 -10.967 6.742 1.00 95.12 96 VAL A C 1
ATOM 724 O O . VAL A 1 96 ? -14.097 -12.109 7.068 1.00 95.12 96 VAL A O 1
ATOM 727 N N . ILE A 1 97 ? -13.956 -9.913 7.540 1.00 94.12 97 ILE A N 1
ATOM 728 C CA . ILE A 1 97 ? -14.537 -10.022 8.883 1.00 94.12 97 ILE A CA 1
ATOM 729 C C . ILE A 1 97 ? -15.963 -10.567 8.805 1.00 94.12 97 ILE A C 1
ATOM 731 O O . ILE A 1 97 ? -16.276 -11.527 9.507 1.00 94.12 97 ILE A O 1
ATOM 735 N N . THR A 1 98 ? -16.805 -10.042 7.910 1.00 93.06 98 THR A N 1
ATOM 736 C CA . THR A 1 98 ? -18.168 -10.550 7.697 1.00 93.06 98 THR A CA 1
ATOM 737 C C . THR A 1 98 ? -18.158 -12.038 7.349 1.00 93.06 98 THR A C 1
ATOM 739 O O . THR A 1 98 ? -18.970 -12.798 7.871 1.00 93.06 98 THR A O 1
ATOM 742 N N . ARG A 1 99 ? -17.210 -12.498 6.523 1.00 91.25 99 ARG A N 1
ATOM 743 C CA . ARG A 1 99 ? -17.078 -13.922 6.189 1.00 91.25 99 ARG A CA 1
ATOM 744 C C . ARG A 1 99 ? -16.602 -14.767 7.370 1.00 91.25 99 ARG A C 1
ATOM 746 O O . ARG A 1 99 ? -17.096 -15.878 7.539 1.00 91.25 99 ARG A O 1
ATOM 753 N N . VAL A 1 100 ? -15.614 -14.304 8.130 1.00 92.75 100 VAL A N 1
ATOM 754 C CA . VAL A 1 100 ? -15.006 -15.076 9.225 1.00 92.75 100 VAL A CA 1
ATOM 755 C C . VAL A 1 100 ? -15.941 -15.135 10.432 1.00 92.75 100 VAL A C 1
ATOM 757 O O . VAL A 1 100 ? -16.187 -16.221 10.952 1.00 92.75 100 VAL A O 1
ATOM 760 N N . LEU A 1 101 ? -16.511 -13.999 10.836 1.00 87.69 101 LEU A N 1
ATOM 761 C CA . LEU A 1 101 ? -17.417 -13.911 11.981 1.00 87.69 101 LEU A CA 1
ATOM 762 C C . LEU A 1 101 ? -18.833 -14.389 11.641 1.00 87.69 101 LEU A C 1
ATOM 764 O O . LEU A 1 101 ? -19.430 -15.100 12.440 1.00 87.69 101 LEU A O 1
ATOM 768 N N . GLY A 1 102 ? -19.337 -14.130 10.430 1.00 73.00 102 GLY A N 1
ATOM 769 C CA . GLY A 1 102 ? -20.628 -14.670 9.982 1.00 73.00 102 GLY A CA 1
ATOM 770 C C . GLY A 1 102 ? -20.641 -16.199 9.842 1.00 73.00 102 GLY A C 1
ATOM 771 O O . GLY A 1 102 ? -21.699 -16.817 9.853 1.00 73.00 102 GLY A O 1
ATOM 772 N N . ARG A 1 103 ? -19.468 -16.844 9.753 1.00 58.34 103 ARG A N 1
ATOM 773 C CA . ARG A 1 103 ? -19.328 -18.309 9.871 1.00 58.34 103 ARG A CA 1
ATOM 774 C C . ARG A 1 103 ? -19.285 -18.799 11.318 1.00 58.34 103 ARG A C 1
ATOM 776 O O . ARG A 1 103 ? -19.564 -19.972 11.554 1.00 58.34 103 ARG A O 1
ATOM 783 N N . ALA A 1 104 ? -18.924 -17.941 12.271 1.00 56.16 104 ALA A N 1
ATOM 784 C CA . ALA A 1 104 ? -18.883 -18.293 13.687 1.00 56.16 104 ALA A CA 1
ATOM 785 C C . ALA A 1 104 ? -20.296 -18.423 14.285 1.00 56.16 104 ALA A C 1
ATOM 787 O O . ALA A 1 104 ? -20.502 -19.242 15.175 1.00 56.16 104 ALA A O 1
ATOM 788 N N . GLU A 1 105 ? -21.287 -17.714 13.733 1.00 54.94 105 GLU A N 1
ATOM 789 C CA . GLU A 1 105 ? -22.705 -17.818 14.124 1.00 54.94 105 GLU A CA 1
ATOM 790 C C . GLU A 1 105 ? -23.401 -19.108 13.623 1.00 54.94 105 GLU A C 1
ATOM 792 O O . GLU A 1 105 ? -24.596 -19.294 13.838 1.00 54.94 105 GLU A O 1
ATOM 797 N N . GLY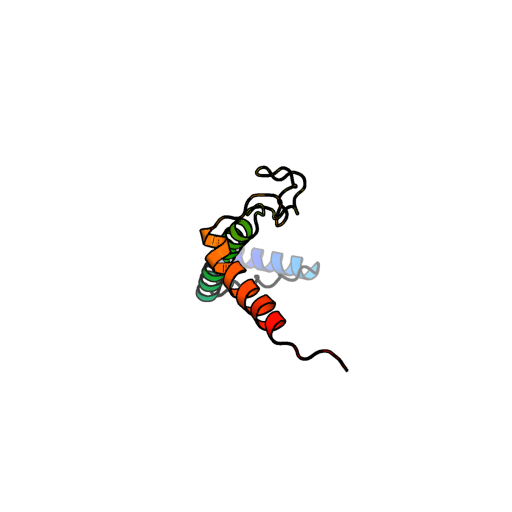 A 1 106 ? -22.657 -20.031 12.992 1.00 55.78 106 GLY A N 1
ATOM 798 C CA . GLY A 1 106 ? -23.166 -21.288 12.425 1.00 55.78 106 GLY A CA 1
ATOM 799 C C . GLY A 1 106 ? -22.435 -22.568 12.856 1.00 55.78 106 GLY A C 1
ATOM 800 O O . GLY A 1 106 ? -22.495 -23.562 12.133 1.00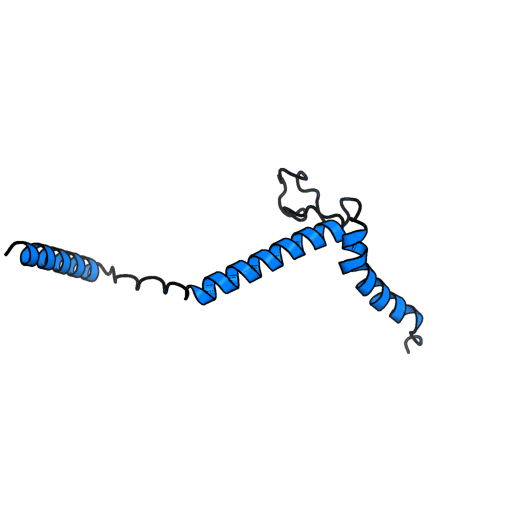 55.78 106 GLY A O 1
ATOM 801 N N . LEU A 1 107 ? -21.724 -22.582 13.988 1.00 51.12 107 LEU A N 1
ATOM 802 C CA . LEU A 1 107 ? -21.057 -23.792 14.498 1.00 51.12 107 LEU A CA 1
ATOM 803 C C . LEU A 1 107 ? -22.013 -24.672 15.338 1.00 51.12 107 LEU A C 1
ATOM 805 O O . LEU A 1 107 ? -22.499 -24.206 16.369 1.00 51.12 107 LEU A O 1
ATOM 809 N N . PRO A 1 108 ? -22.218 -25.967 15.008 1.00 56.47 108 PRO A N 1
ATOM 810 C CA . PRO A 1 108 ? -22.535 -26.957 16.031 1.00 56.47 108 PRO A CA 1
ATOM 811 C C . PRO A 1 108 ? -21.333 -27.105 16.976 1.00 56.47 108 PRO A C 1
ATOM 813 O O . PRO A 1 108 ? -20.180 -27.084 16.537 1.00 56.47 108 PRO A O 1
ATOM 816 N N . GLN A 1 109 ? -21.608 -27.234 18.278 1.00 57.69 109 GLN A N 1
ATOM 817 C CA . GLN A 1 109 ? -20.572 -27.388 19.300 1.00 57.69 109 GLN A CA 1
ATOM 818 C C . GLN A 1 109 ? -19.717 -28.642 19.065 1.00 57.69 109 GLN A C 1
ATOM 820 O O . GLN A 1 109 ? -20.184 -29.652 18.537 1.00 57.69 109 GLN A O 1
ATOM 825 N N . ARG A 1 110 ? -18.445 -28.527 19.458 1.00 45.38 110 ARG A N 1
ATOM 826 C CA . ARG A 1 110 ? -17.403 -29.564 19.412 1.00 45.38 110 ARG A CA 1
ATOM 827 C C . ARG A 1 110 ? -17.888 -30.873 20.071 1.00 45.38 110 ARG A C 1
ATOM 829 O O . ARG A 1 110 ? -18.616 -30.767 21.058 1.00 45.38 110 ARG A O 1
ATOM 836 N N . PRO A 1 111 ? -17.483 -32.070 19.597 1.00 55.38 111 PRO A N 1
ATOM 837 C CA . PRO A 1 111 ? -17.587 -33.269 20.426 1.00 55.38 111 PRO A CA 1
ATOM 838 C C . PRO A 1 111 ? -16.688 -33.163 21.665 1.00 55.38 111 PRO A C 1
ATOM 840 O O . PRO A 1 111 ? -15.600 -32.540 21.564 1.00 55.38 111 PRO A O 1
#

Secondary structure (DSSP, 8-state):
--HHHHHHHHHHHHHHHHHTT---PPPP-PPPHHHHHHHHHHHHHHHHHHHHHHHHHT--TTTTT--TT-TTTTT--STTSSPPPHHHHHHHTHHHHHHHHHTGGGPPPP-